Protein AF-A0A9Q4C569-F1 (afdb_monomer_lite)

Foldseek 3Di:
DPLQFDDQVLLVVLVQVLCCVQVVDHPVQKDFPDWDPPVVVQWIWTWIDGHPDPGIWIFIAGRSGDTDDIDPSD

Sequence (74 aa):
MTDKEVDEEEAVSKAEELVEKHKGVSAQDYELSGVMDYTKFGKWRMIFDVDGEGSAVKVDIDRSGNLTESNNLK

Secondary structure (DSSP, 8-state):
-------HHHHHHHHHHHHHHHHT--TTSEEEEEEEEEGGGTEEEEEEEETT-SS-EEEEEETTS-EEEEES--

Organism: NCBI:txid2487751

Structure (mmCIF, N/CA/C/O backbone):
data_AF-A0A9Q4C569-F1
#
_entry.id   AF-A0A9Q4C569-F1
#
loop_
_atom_site.group_PDB
_atom_site.id
_atom_site.type_symbol
_atom_site.label_atom_id
_atom_site.label_alt_id
_atom_site.label_comp_id
_atom_site.label_asym_id
_atom_site.label_entity_id
_atom_site.label_seq_id
_atom_site.pdbx_PDB_ins_code
_atom_site.Cartn_x
_atom_site.Cartn_y
_atom_site.Cartn_z
_atom_site.occupancy
_atom_site.B_iso_or_equiv
_atom_site.auth_seq_id
_atom_site.auth_comp_id
_atom_site.auth_asym_id
_atom_site.auth_atom_id
_atom_site.pdbx_PDB_model_num
ATOM 1 N N . MET A 1 1 ? 16.405 12.279 -19.429 1.00 36.47 1 MET A N 1
ATOM 2 C CA . MET A 1 1 ? 16.023 12.276 -18.007 1.00 36.47 1 MET A CA 1
ATOM 3 C C . MET A 1 1 ? 15.821 10.820 -17.669 1.00 36.47 1 MET A C 1
ATOM 5 O O . MET A 1 1 ? 15.089 10.168 -18.397 1.00 36.47 1 MET A O 1
ATOM 9 N N . THR A 1 2 ? 16.573 10.261 -16.727 1.00 44.03 2 THR A N 1
ATOM 10 C CA . THR A 1 2 ? 16.207 8.954 -16.184 1.00 44.03 2 THR A CA 1
ATOM 11 C C . THR A 1 2 ? 14.922 9.192 -15.410 1.00 44.03 2 THR A C 1
ATOM 13 O O . THR A 1 2 ? 14.967 9.791 -14.338 1.00 44.03 2 THR A O 1
ATOM 16 N N . ASP A 1 3 ? 13.785 8.827 -16.002 1.00 55.91 3 ASP A N 1
ATOM 17 C CA . ASP A 1 3 ? 12.585 8.489 -15.244 1.00 55.91 3 ASP A CA 1
ATOM 18 C C . ASP A 1 3 ? 13.041 7.451 -14.220 1.00 55.91 3 ASP A C 1
ATOM 20 O O . ASP A 1 3 ? 13.297 6.297 -14.560 1.00 55.91 3 ASP A O 1
ATOM 24 N N . LYS A 1 4 ? 13.340 7.908 -13.001 1.00 65.06 4 LYS A N 1
ATOM 25 C CA . LYS A 1 4 ? 13.681 7.011 -11.909 1.00 65.06 4 LYS A CA 1
ATOM 26 C C . LYS A 1 4 ? 12.387 6.301 -11.574 1.00 65.06 4 LYS A C 1
ATOM 28 O O . LYS A 1 4 ? 11.474 6.917 -11.033 1.00 65.06 4 LYS A O 1
ATOM 33 N N . GLU A 1 5 ? 12.309 5.047 -11.990 1.00 76.62 5 GLU A N 1
ATOM 34 C CA . GLU A 1 5 ? 11.239 4.174 -11.557 1.00 76.62 5 GLU A CA 1
ATOM 35 C C . GLU A 1 5 ? 11.319 4.051 -10.034 1.00 76.62 5 GLU A C 1
ATOM 37 O O . GLU A 1 5 ? 12.408 3.804 -9.512 1.00 76.62 5 GLU A O 1
ATOM 42 N N . VAL A 1 6 ? 10.196 4.241 -9.339 1.00 83.75 6 VAL A N 1
ATOM 43 C CA . VAL A 1 6 ? 10.130 4.007 -7.896 1.00 83.75 6 VAL A CA 1
ATOM 44 C C . VAL A 1 6 ? 10.424 2.538 -7.621 1.00 83.75 6 VAL A C 1
ATOM 46 O O . VAL A 1 6 ? 9.876 1.629 -8.269 1.00 83.75 6 VAL A O 1
ATOM 49 N N . ASP A 1 7 ? 11.327 2.316 -6.679 1.00 86.88 7 ASP A N 1
ATOM 50 C CA . ASP A 1 7 ? 11.589 0.997 -6.131 1.00 86.88 7 ASP A CA 1
ATOM 51 C C . ASP A 1 7 ? 10.471 0.565 -5.170 1.00 86.88 7 ASP A C 1
ATOM 53 O O . ASP A 1 7 ? 9.494 1.282 -4.936 1.00 86.88 7 ASP A O 1
ATOM 57 N N . GLU A 1 8 ? 10.581 -0.665 -4.676 1.00 86.44 8 GLU A N 1
ATOM 58 C CA . GLU A 1 8 ? 9.588 -1.258 -3.786 1.00 86.44 8 GLU A CA 1
ATOM 59 C C . GLU A 1 8 ? 9.411 -0.441 -2.499 1.00 86.44 8 GLU A C 1
ATOM 61 O O . GLU A 1 8 ? 8.277 -0.211 -2.086 1.00 86.44 8 GLU A O 1
ATOM 66 N N . GLU A 1 9 ? 10.503 0.039 -1.897 1.00 89.44 9 GLU A N 1
ATOM 67 C CA . GLU A 1 9 ? 10.455 0.794 -0.641 1.00 89.44 9 GLU A CA 1
ATOM 68 C C . GLU A 1 9 ? 9.756 2.142 -0.854 1.00 89.44 9 GLU A C 1
ATOM 70 O O . GLU A 1 9 ? 8.845 2.490 -0.101 1.00 89.44 9 GLU A O 1
ATOM 75 N N . GLU A 1 10 ? 10.097 2.864 -1.928 1.00 89.81 10 GLU A N 1
ATOM 76 C CA . GLU A 1 10 ? 9.414 4.116 -2.282 1.00 89.81 10 GLU A CA 1
ATOM 77 C C . GLU A 1 10 ? 7.921 3.906 -2.573 1.00 89.81 10 GLU A C 1
ATOM 79 O O . GLU A 1 10 ? 7.081 4.725 -2.184 1.00 89.81 10 GLU A O 1
ATOM 84 N N . ALA A 1 11 ? 7.569 2.815 -3.258 1.00 88.94 11 ALA A N 1
ATOM 85 C CA . ALA A 1 11 ? 6.180 2.481 -3.538 1.00 88.94 11 ALA A CA 1
ATOM 86 C C . ALA A 1 11 ? 5.408 2.159 -2.250 1.00 88.94 11 ALA A C 1
ATOM 88 O O . ALA A 1 11 ? 4.297 2.668 -2.071 1.00 88.94 11 ALA A O 1
ATOM 89 N N . VAL A 1 12 ? 5.996 1.365 -1.349 1.00 91.19 12 VAL A N 1
ATOM 90 C CA . VAL A 1 12 ? 5.405 1.005 -0.052 1.00 91.19 12 VAL A CA 1
ATOM 91 C C . VAL A 1 12 ? 5.178 2.249 0.795 1.00 91.19 12 VAL A C 1
ATOM 93 O O . VAL A 1 12 ? 4.036 2.480 1.189 1.00 91.19 12 VAL A O 1
ATOM 96 N N . SER A 1 13 ? 6.193 3.099 0.985 1.00 91.94 13 SER A N 1
ATOM 97 C CA . SER A 1 13 ? 6.044 4.327 1.778 1.00 91.94 13 SER A CA 1
ATOM 98 C C . SER A 1 13 ? 4.935 5.232 1.237 1.00 91.94 13 SER A C 1
ATOM 100 O O . SER A 1 13 ? 4.101 5.717 1.998 1.00 91.94 13 SER A O 1
ATOM 102 N N . LYS A 1 14 ? 4.842 5.403 -0.089 1.00 90.56 14 LYS A N 1
ATOM 103 C CA . LYS A 1 14 ? 3.747 6.181 -0.691 1.00 90.56 14 LYS A CA 1
ATOM 104 C C . LYS A 1 14 ? 2.376 5.564 -0.448 1.00 90.56 14 LYS A C 1
ATOM 106 O O . LYS A 1 14 ? 1.394 6.285 -0.279 1.00 90.56 14 LYS A O 1
ATOM 111 N N . ALA A 1 15 ? 2.277 4.241 -0.495 1.00 90.50 15 ALA A N 1
ATOM 112 C CA . ALA A 1 15 ? 1.012 3.565 -0.268 1.00 90.50 15 ALA A CA 1
ATOM 113 C C . ALA A 1 15 ? 0.580 3.607 1.198 1.00 90.50 15 ALA A C 1
ATOM 115 O O . ALA A 1 15 ? -0.607 3.797 1.451 1.00 90.50 15 ALA A O 1
ATOM 116 N N . GLU A 1 16 ? 1.522 3.520 2.135 1.00 91.50 16 GLU A N 1
ATOM 117 C CA . GLU A 1 16 ? 1.282 3.751 3.562 1.00 91.50 16 GLU A CA 1
ATOM 118 C C . GLU A 1 16 ? 0.716 5.153 3.804 1.00 91.50 16 GLU A C 1
ATOM 120 O O . GLU A 1 16 ? -0.378 5.284 4.353 1.00 91.50 16 GLU A O 1
ATOM 125 N N . GLU A 1 17 ? 1.369 6.196 3.275 1.00 91.12 17 GLU A N 1
ATOM 126 C CA . GLU A 1 17 ? 0.881 7.578 3.385 1.00 91.12 17 GLU A CA 1
ATOM 127 C C . GLU A 1 17 ? -0.545 7.744 2.830 1.00 91.12 17 GLU A C 1
ATOM 129 O O . GLU A 1 17 ? -1.366 8.485 3.379 1.00 91.12 17 GLU A O 1
ATOM 134 N N . LEU A 1 18 ? -0.865 7.059 1.727 1.00 89.38 18 LEU A N 1
ATOM 135 C CA . LEU A 1 18 ? -2.201 7.093 1.134 1.00 89.38 18 LEU A CA 1
ATOM 136 C C . LEU A 1 18 ? -3.235 6.385 2.007 1.00 89.38 18 LEU A C 1
ATOM 138 O O . LEU A 1 18 ? -4.338 6.911 2.159 1.00 89.38 18 LEU A O 1
ATOM 142 N N . VAL A 1 19 ? -2.904 5.227 2.579 1.00 89.19 19 VAL A N 1
ATOM 143 C CA . VAL A 1 19 ? -3.794 4.506 3.498 1.00 89.19 19 VAL A CA 1
ATOM 144 C C . VAL A 1 19 ? -4.062 5.350 4.736 1.00 89.19 19 VAL A C 1
ATOM 146 O O . VAL A 1 19 ? -5.228 5.602 5.037 1.00 89.19 19 VAL A O 1
ATOM 149 N N . GLU A 1 20 ? -3.024 5.872 5.389 1.00 90.56 20 GLU A N 1
ATOM 150 C CA . GLU A 1 20 ? -3.163 6.722 6.577 1.00 90.56 20 GLU A CA 1
ATOM 151 C C . GLU A 1 20 ? -4.041 7.944 6.297 1.00 90.56 20 GLU A C 1
ATOM 153 O O . GLU A 1 20 ? -5.004 8.224 7.015 1.00 90.56 20 GLU A O 1
ATOM 158 N N . LYS A 1 21 ? -3.773 8.642 5.188 1.00 88.00 21 LYS A N 1
ATOM 159 C CA . LYS A 1 21 ? -4.492 9.865 4.823 1.00 88.00 21 LYS A CA 1
ATOM 160 C C . LYS A 1 21 ? -5.951 9.625 4.440 1.00 88.00 21 LYS A C 1
ATOM 162 O O . LYS A 1 21 ? -6.806 10.434 4.797 1.00 88.00 21 LYS A O 1
ATOM 167 N N . HIS A 1 22 ? -6.243 8.574 3.676 1.00 85.88 22 HIS A N 1
ATOM 168 C CA . HIS A 1 22 ? -7.599 8.314 3.179 1.00 85.88 22 HIS A CA 1
ATOM 169 C C . HIS A 1 22 ? -8.466 7.565 4.188 1.00 85.88 22 HIS A C 1
ATOM 171 O O . HIS A 1 22 ? -9.670 7.806 4.248 1.00 85.88 22 HIS A O 1
ATOM 177 N N . LYS A 1 23 ? -7.881 6.656 4.972 1.00 82.19 23 LYS A N 1
ATOM 178 C CA . LYS A 1 23 ? -8.612 5.907 5.999 1.00 82.19 23 LYS A CA 1
ATOM 179 C C . LYS A 1 23 ? -8.618 6.615 7.354 1.00 82.19 23 LYS A C 1
ATOM 181 O O . LYS A 1 23 ? -9.446 6.275 8.191 1.00 82.19 23 LYS A O 1
ATOM 186 N N . GLY A 1 24 ? -7.755 7.613 7.561 1.00 85.81 24 GLY A N 1
ATOM 187 C CA . GLY A 1 24 ? -7.626 8.302 8.847 1.00 85.81 24 GLY A CA 1
ATOM 188 C C . GLY A 1 24 ? -7.071 7.389 9.941 1.00 85.81 24 GLY A C 1
ATOM 189 O O . GLY A 1 24 ? -7.437 7.537 11.103 1.00 85.81 24 GLY A O 1
ATOM 190 N N . VAL A 1 25 ? -6.242 6.426 9.544 1.00 86.44 25 VAL A N 1
ATOM 191 C CA . VAL A 1 25 ? -5.617 5.411 10.401 1.00 86.44 25 VAL A CA 1
ATOM 192 C C . VAL A 1 25 ? -4.128 5.707 10.556 1.00 86.44 25 VAL A C 1
ATOM 194 O O . VAL A 1 25 ? -3.585 6.521 9.814 1.00 86.44 25 VAL A O 1
ATOM 197 N N . SER A 1 26 ? -3.461 5.083 11.522 1.00 88.75 26 SER A N 1
ATOM 198 C CA . SER A 1 26 ? -2.002 5.160 11.692 1.00 88.75 26 SER A CA 1
ATOM 199 C C . SER A 1 26 ? -1.354 3.797 11.437 1.00 88.75 26 SER A C 1
ATOM 201 O O . SER A 1 26 ? -2.045 2.785 11.467 1.00 88.75 26 SER A O 1
ATOM 203 N N . ALA A 1 27 ? -0.031 3.739 11.269 1.00 86.38 27 ALA A N 1
ATOM 204 C CA . ALA A 1 27 ? 0.742 2.497 11.081 1.00 86.38 27 ALA A CA 1
ATOM 205 C C . ALA A 1 27 ? 0.512 1.361 12.106 1.00 86.38 27 ALA A C 1
ATOM 207 O O . ALA A 1 27 ? 0.951 0.238 11.891 1.00 86.38 27 ALA A O 1
ATOM 208 N N . GLN A 1 28 ? -0.148 1.632 13.234 1.00 89.62 28 GLN A N 1
ATOM 209 C CA . GLN A 1 28 ? -0.547 0.627 14.229 1.00 89.62 28 GLN A CA 1
ATOM 210 C C . GLN A 1 28 ? -1.918 -0.014 13.950 1.00 89.62 28 GLN A C 1
ATOM 212 O O . GLN A 1 28 ? -2.240 -1.035 14.544 1.00 89.62 28 GLN A O 1
ATOM 217 N N . ASP A 1 29 ? -2.724 0.614 13.095 1.00 90.38 29 ASP A N 1
ATOM 218 C CA . ASP A 1 29 ? -4.100 0.236 12.767 1.00 90.38 29 ASP A CA 1
ATOM 219 C C . ASP A 1 29 ? -4.173 -0.513 11.423 1.00 90.38 29 ASP A C 1
ATOM 221 O O . ASP A 1 29 ? -5.260 -0.804 10.925 1.00 90.38 29 ASP A O 1
ATOM 225 N N . TYR A 1 30 ? -3.030 -0.777 10.785 1.00 90.81 30 TYR A N 1
ATOM 226 C CA . TYR A 1 30 ? -2.954 -1.582 9.576 1.00 90.81 30 TYR A CA 1
ATOM 227 C C . TYR A 1 30 ? -1.667 -2.401 9.517 1.00 90.81 30 TYR A C 1
ATOM 229 O O . TYR A 1 30 ? -0.634 -2.013 10.055 1.00 90.81 30 TYR A O 1
ATOM 237 N N . GLU A 1 31 ? -1.716 -3.516 8.798 1.00 92.69 31 GLU A N 1
ATOM 238 C CA . GLU A 1 31 ? -0.562 -4.355 8.493 1.00 92.69 31 GLU A CA 1
ATOM 239 C C . GLU A 1 31 ? -0.392 -4.466 6.976 1.00 92.69 31 GLU A C 1
ATOM 241 O O . GLU A 1 31 ? -1.346 -4.742 6.245 1.00 92.69 31 GLU A O 1
ATOM 246 N N . LEU A 1 32 ? 0.833 -4.264 6.484 1.00 92.38 32 LEU A N 1
ATOM 247 C CA . LEU A 1 32 ? 1.176 -4.565 5.097 1.00 92.38 32 LEU A CA 1
ATOM 248 C C . LEU A 1 32 ? 1.264 -6.088 4.925 1.00 92.38 32 LEU A C 1
ATOM 250 O O . LEU A 1 32 ? 2.280 -6.705 5.242 1.00 92.38 32 LEU A O 1
ATOM 254 N N . SER A 1 33 ? 0.205 -6.693 4.395 1.00 91.06 33 SER A N 1
ATOM 255 C CA . SER A 1 33 ? 0.097 -8.146 4.245 1.00 91.06 33 SER A CA 1
ATOM 256 C C . SER A 1 33 ? 0.611 -8.677 2.911 1.00 91.06 33 SER A C 1
ATOM 258 O O . SER A 1 33 ? 0.812 -9.884 2.748 1.00 91.06 33 SER A O 1
ATOM 260 N N . GLY A 1 34 ? 0.873 -7.799 1.940 1.00 90.88 34 GLY A N 1
ATOM 261 C CA . GLY A 1 34 ? 1.505 -8.216 0.696 1.00 90.88 34 GLY A CA 1
ATOM 262 C C . GLY A 1 34 ? 1.979 -7.077 -0.191 1.00 90.88 34 GLY A C 1
ATOM 263 O O . GLY A 1 34 ? 1.298 -6.068 -0.355 1.00 90.88 34 GLY A O 1
ATOM 264 N N . VAL A 1 35 ? 3.120 -7.307 -0.837 1.00 92.19 35 VAL A N 1
ATOM 265 C CA . VAL A 1 35 ? 3.670 -6.461 -1.898 1.00 92.19 35 VAL A CA 1
ATOM 266 C C . VAL A 1 35 ? 3.836 -7.318 -3.146 1.00 92.19 35 VAL A C 1
ATOM 268 O O . VAL A 1 35 ? 4.408 -8.407 -3.102 1.00 92.19 35 VAL A O 1
ATOM 271 N N . ME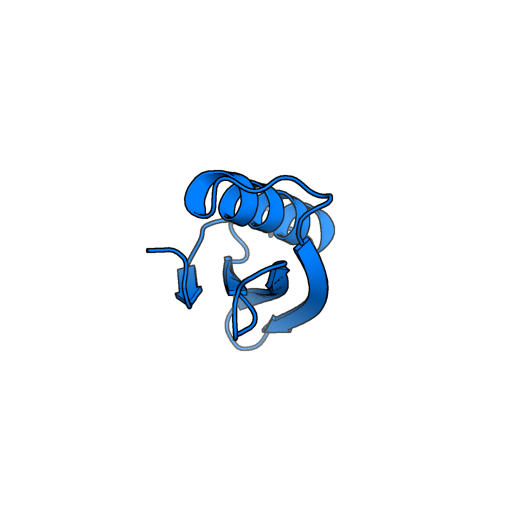T A 1 36 ? 3.273 -6.866 -4.263 1.00 89.50 36 MET A N 1
ATOM 272 C CA . MET A 1 36 ? 3.327 -7.574 -5.537 1.00 89.50 36 MET A CA 1
ATOM 273 C C . MET A 1 36 ? 3.871 -6.655 -6.620 1.00 89.50 36 MET A C 1
ATOM 275 O O . MET A 1 36 ? 3.254 -5.642 -6.958 1.00 89.50 36 MET A O 1
ATOM 279 N N . ASP A 1 37 ? 4.972 -7.071 -7.238 1.00 88.00 37 ASP A N 1
ATOM 280 C CA . ASP A 1 37 ? 5.465 -6.427 -8.445 1.00 88.00 37 ASP A CA 1
ATOM 281 C C . ASP A 1 37 ? 4.623 -6.861 -9.658 1.00 88.00 37 ASP A C 1
ATOM 283 O O . ASP A 1 37 ? 4.765 -7.959 -10.208 1.00 88.00 37 ASP A O 1
ATOM 287 N N . TYR A 1 38 ? 3.744 -5.970 -10.109 1.00 83.31 38 TYR A N 1
ATOM 288 C CA . TYR A 1 38 ? 3.017 -6.092 -11.367 1.00 83.31 38 TYR A CA 1
ATOM 289 C C . TYR A 1 38 ? 3.844 -5.483 -12.516 1.00 83.31 38 TYR A C 1
ATOM 291 O O . TYR A 1 38 ? 3.334 -4.685 -13.303 1.00 83.31 38 TYR A O 1
ATOM 299 N N . THR A 1 39 ? 5.110 -5.903 -12.667 1.00 68.88 39 THR A N 1
ATOM 300 C CA . THR A 1 39 ? 6.035 -5.531 -13.768 1.00 68.88 39 THR A CA 1
ATOM 301 C C . THR A 1 39 ? 5.363 -5.556 -15.135 1.00 68.88 39 THR A C 1
ATOM 303 O O . THR A 1 39 ? 5.536 -4.644 -15.937 1.00 68.88 39 THR A O 1
ATOM 306 N N . LYS A 1 40 ? 4.540 -6.581 -15.394 1.00 73.00 40 LYS A N 1
ATOM 307 C CA . LYS A 1 40 ? 3.788 -6.740 -16.651 1.00 73.00 40 LYS A CA 1
ATOM 308 C C . LYS A 1 40 ? 2.843 -5.573 -16.963 1.00 73.00 40 LYS A C 1
ATOM 310 O O . LYS A 1 40 ? 2.462 -5.407 -18.115 1.00 73.00 40 LYS A O 1
ATOM 315 N N . PHE A 1 41 ? 2.462 -4.799 -15.952 1.00 73.00 41 PHE A N 1
ATOM 316 C CA . PHE A 1 41 ? 1.576 -3.641 -16.036 1.00 73.00 41 PHE A CA 1
ATOM 317 C C . PHE A 1 41 ? 2.248 -2.344 -15.556 1.00 73.00 41 PHE A C 1
ATOM 319 O O . PHE A 1 41 ? 1.567 -1.329 -15.458 1.00 73.00 41 PHE A O 1
ATOM 326 N N . GLY A 1 42 ? 3.552 -2.366 -15.248 1.00 83.06 42 GLY A N 1
ATOM 327 C CA . GLY A 1 42 ? 4.289 -1.187 -14.790 1.00 83.06 42 GLY A CA 1
ATOM 328 C C . GLY A 1 42 ? 3.786 -0.612 -13.463 1.00 83.06 42 GLY A C 1
ATOM 329 O O . GLY A 1 42 ? 3.744 0.608 -13.313 1.00 83.06 42 GLY A O 1
ATOM 330 N N . LYS A 1 43 ? 3.378 -1.464 -12.511 1.00 87.00 43 LYS A N 1
ATOM 331 C CA . LYS A 1 43 ? 2.873 -1.018 -11.203 1.00 87.00 43 LYS A CA 1
ATOM 332 C C . LYS A 1 43 ? 3.261 -1.939 -10.049 1.00 87.00 43 LYS A C 1
ATO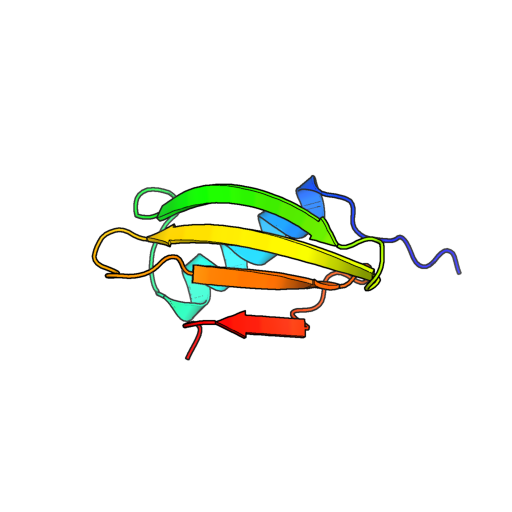M 334 O O . LYS A 1 43 ? 3.490 -3.128 -10.250 1.00 87.00 43 LYS A O 1
ATOM 339 N N . 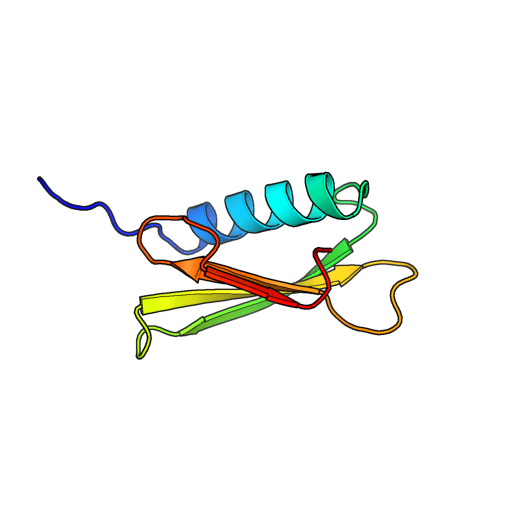TRP A 1 44 ? 3.275 -1.379 -8.851 1.00 90.56 44 TRP A N 1
ATOM 340 C CA . TRP A 1 44 ? 3.398 -2.042 -7.562 1.00 90.56 44 TRP A CA 1
ATOM 341 C C . TRP A 1 44 ? 2.024 -2.122 -6.915 1.00 90.56 44 TRP A C 1
ATOM 343 O O . TRP A 1 44 ? 1.307 -1.127 -6.877 1.00 90.56 44 TRP A O 1
ATOM 353 N N . ARG A 1 45 ? 1.641 -3.300 -6.429 1.00 91.38 45 ARG A N 1
ATOM 354 C CA . ARG A 1 45 ? 0.387 -3.499 -5.701 1.00 91.38 45 ARG A CA 1
ATOM 355 C C . ARG A 1 45 ? 0.692 -3.836 -4.254 1.00 91.38 45 ARG A C 1
ATOM 357 O O . ARG A 1 45 ? 1.288 -4.877 -3.984 1.00 91.38 45 ARG A O 1
ATOM 364 N N . MET A 1 46 ? 0.209 -2.998 -3.351 1.00 92.12 46 MET A N 1
ATOM 365 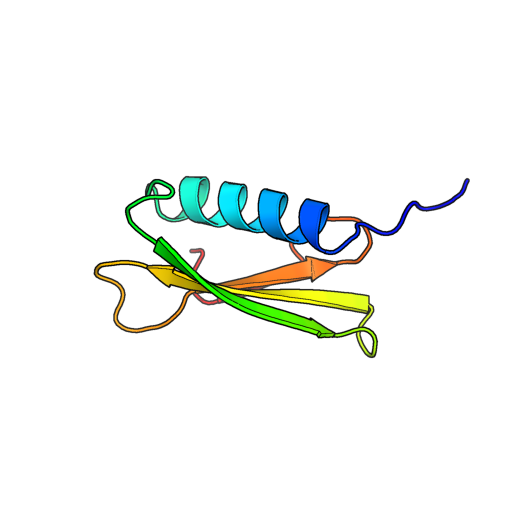C CA . MET A 1 46 ? 0.316 -3.176 -1.912 1.00 92.12 46 MET A CA 1
ATOM 366 C C . MET A 1 46 ? -1.049 -3.551 -1.350 1.00 92.12 46 MET A C 1
ATOM 368 O O . MET A 1 46 ? -2.084 -3.035 -1.784 1.00 92.12 46 MET A O 1
ATOM 372 N N . ILE A 1 47 ? -1.048 -4.493 -0.417 1.00 92.06 47 ILE A N 1
ATOM 373 C CA . ILE A 1 47 ? -2.235 -4.985 0.268 1.00 92.06 47 ILE A CA 1
ATOM 374 C C . ILE A 1 47 ? -2.064 -4.679 1.748 1.00 92.06 47 ILE A C 1
ATOM 376 O O . ILE A 1 47 ? -1.093 -5.120 2.356 1.00 92.06 47 ILE A O 1
ATOM 380 N N . PHE A 1 48 ? -3.008 -3.922 2.292 1.00 92.12 48 PHE A N 1
ATOM 381 C CA . PHE A 1 48 ? -3.044 -3.534 3.691 1.00 92.12 48 PHE A CA 1
ATOM 382 C C . PHE A 1 48 ? -4.276 -4.134 4.351 1.00 92.12 48 PHE A C 1
ATOM 384 O O . PHE A 1 48 ? -5.403 -3.894 3.909 1.00 92.12 48 PHE A O 1
ATOM 391 N N . ASP A 1 49 ? -4.067 -4.890 5.415 1.00 92.19 49 ASP A N 1
ATOM 392 C CA . ASP A 1 49 ? -5.137 -5.323 6.299 1.00 92.19 49 ASP A CA 1
ATOM 393 C C . ASP A 1 49 ? -5.317 -4.255 7.371 1.00 92.19 49 ASP A C 1
ATOM 395 O O . ASP A 1 49 ? -4.439 -4.042 8.197 1.00 92.19 49 ASP A O 1
ATOM 399 N N . VAL A 1 50 ? -6.429 -3.525 7.297 1.00 89.62 50 VAL A N 1
ATOM 400 C CA . VAL A 1 50 ? -6.738 -2.419 8.209 1.00 89.62 50 VAL A CA 1
ATOM 401 C C . VAL A 1 50 ? -7.682 -2.922 9.293 1.00 89.62 50 VAL A C 1
ATOM 403 O O . VAL A 1 50 ? -8.721 -3.521 8.994 1.00 89.62 50 VAL A O 1
ATOM 406 N N . ASP A 1 51 ? -7.354 -2.638 10.547 1.00 88.06 51 ASP A N 1
ATOM 407 C CA . ASP A 1 51 ? -8.162 -3.021 11.694 1.00 88.06 51 ASP A CA 1
ATOM 408 C C . ASP A 1 51 ? -9.552 -2.378 11.616 1.00 88.06 51 ASP A C 1
ATOM 410 O O . ASP A 1 51 ? -9.724 -1.163 11.506 1.00 88.06 51 ASP A O 1
ATOM 414 N N . GLY A 1 52 ? -10.583 -3.223 11.657 1.00 83.12 52 GLY A N 1
ATOM 415 C CA . GLY A 1 52 ? -11.979 -2.801 11.537 1.00 83.12 52 GLY A CA 1
ATOM 416 C C . GLY A 1 52 ? -12.534 -2.783 10.108 1.00 8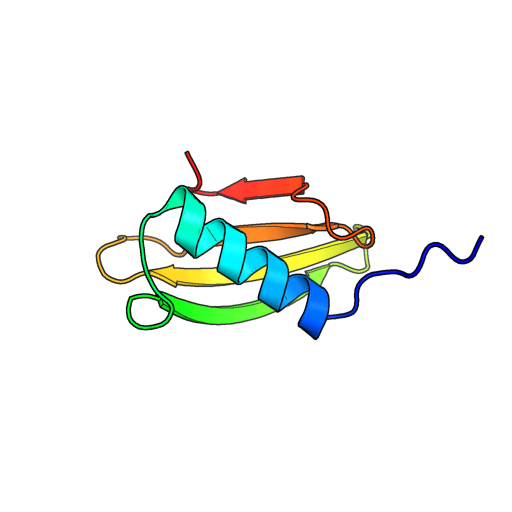3.12 52 GLY A C 1
ATOM 417 O O . GLY A 1 52 ? -13.747 -2.629 9.948 1.00 83.12 52 GLY A O 1
ATOM 418 N N . GLU A 1 53 ? -11.718 -3.013 9.074 1.00 80.00 53 GLU A N 1
ATOM 419 C CA . GLU A 1 53 ? -12.208 -3.235 7.710 1.00 80.00 53 GLU A CA 1
ATOM 420 C C . GLU A 1 53 ? -12.459 -4.730 7.457 1.00 80.00 53 GLU A C 1
ATOM 422 O O . GLU A 1 53 ? -11.627 -5.594 7.716 1.00 80.00 53 GLU A O 1
ATOM 427 N N . GLY A 1 54 ? -13.625 -5.063 6.895 1.00 78.38 54 GLY A N 1
ATOM 428 C CA . GLY A 1 54 ? -13.963 -6.446 6.525 1.00 78.38 54 GLY A CA 1
ATOM 429 C C . GLY A 1 54 ? -13.251 -6.947 5.262 1.00 78.38 54 GLY A C 1
ATOM 430 O O . GLY A 1 54 ? -13.598 -8.004 4.734 1.00 78.38 54 GLY A O 1
ATOM 431 N N . SER A 1 55 ? -12.340 -6.160 4.692 1.00 82.81 55 SER A N 1
ATOM 432 C CA . SER A 1 55 ? -11.623 -6.468 3.456 1.00 82.81 55 SER A CA 1
ATOM 433 C C . SER A 1 55 ? -10.311 -5.695 3.396 1.00 82.81 55 SER A C 1
ATOM 435 O O . SER A 1 55 ? -10.277 -4.521 3.750 1.00 82.81 55 SER A O 1
ATOM 437 N N . ALA A 1 56 ? -9.268 -6.332 2.865 1.00 86.38 56 ALA A N 1
ATOM 438 C CA . ALA A 1 56 ? -7.976 -5.694 2.662 1.00 86.38 56 ALA A CA 1
ATOM 439 C C . ALA A 1 56 ? -8.069 -4.499 1.696 1.00 86.38 56 ALA A C 1
ATOM 441 O O . ALA A 1 56 ? -8.713 -4.568 0.636 1.00 86.38 56 ALA A O 1
ATOM 442 N N . VAL A 1 57 ? -7.376 -3.421 2.041 1.00 88.81 57 VAL A N 1
ATOM 443 C CA . VAL A 1 57 ? -7.186 -2.238 1.208 1.00 88.81 57 VAL A CA 1
ATOM 444 C C . VAL A 1 57 ? -6.091 -2.535 0.195 1.00 88.81 57 VAL A C 1
ATOM 446 O O . VAL A 1 57 ? -5.012 -3.007 0.539 1.00 88.81 57 VAL A O 1
ATOM 449 N N . LYS A 1 58 ? -6.370 -2.276 -1.081 1.00 90.56 58 LYS A N 1
ATOM 450 C CA . LYS A 1 58 ? -5.410 -2.501 -2.168 1.00 90.56 58 LYS A CA 1
ATOM 451 C C . LYS A 1 58 ? -5.008 -1.165 -2.751 1.00 90.56 58 LYS A C 1
ATOM 453 O O . LYS A 1 58 ? -5.891 -0.392 -3.127 1.00 90.56 58 LYS A O 1
ATOM 458 N N . VAL A 1 59 ? -3.707 -0.929 -2.848 1.00 89.94 59 VAL A N 1
ATOM 459 C CA . VAL A 1 59 ? -3.127 0.310 -3.365 1.00 89.94 59 VAL A CA 1
ATOM 460 C C . VAL A 1 59 ? -2.174 -0.026 -4.501 1.00 89.94 59 VAL A C 1
ATOM 462 O O . VAL A 1 59 ? -1.189 -0.729 -4.294 1.00 89.94 59 VAL A O 1
ATOM 465 N N . ASP A 1 60 ? -2.468 0.481 -5.695 1.00 90.56 60 ASP A N 1
ATOM 466 C CA . ASP A 1 60 ? -1.630 0.303 -6.874 1.00 90.56 60 ASP A CA 1
ATOM 467 C C . ASP A 1 60 ? -0.867 1.592 -7.191 1.00 90.56 60 ASP A C 1
ATOM 469 O O . ASP A 1 60 ? -1.461 2.601 -7.581 1.00 90.56 60 ASP A O 1
ATOM 473 N N . ILE A 1 61 ? 0.457 1.540 -7.093 1.00 87.94 61 ILE A N 1
ATOM 474 C CA . ILE A 1 61 ? 1.367 2.646 -7.392 1.00 87.94 61 ILE A CA 1
ATOM 475 C C . ILE A 1 61 ? 2.078 2.364 -8.719 1.00 87.94 61 ILE A C 1
ATOM 477 O O . ILE A 1 61 ? 2.662 1.296 -8.885 1.00 87.94 61 ILE A O 1
ATOM 481 N N . ASP A 1 62 ? 2.026 3.275 -9.694 1.00 87.62 62 ASP A N 1
ATOM 482 C CA . ASP A 1 62 ? 2.818 3.119 -10.924 1.00 87.62 62 ASP A CA 1
ATOM 483 C C . ASP A 1 62 ? 4.323 3.252 -10.657 1.00 87.62 62 ASP A C 1
ATOM 485 O O . ASP A 1 62 ? 4.767 3.694 -9.599 1.00 87.62 62 ASP A O 1
ATOM 489 N N . ARG A 1 63 ? 5.137 2.903 -11.655 1.00 83.25 63 ARG A N 1
ATOM 490 C CA . ARG A 1 63 ? 6.592 3.100 -11.602 1.00 83.25 63 ARG A CA 1
ATOM 491 C C . ARG A 1 63 ? 7.015 4.567 -11.493 1.00 83.25 63 ARG A C 1
ATOM 493 O O . ARG A 1 63 ? 8.159 4.824 -11.159 1.00 83.25 63 ARG A O 1
ATOM 500 N N . SER A 1 64 ? 6.131 5.532 -11.707 1.00 81.75 64 SER A N 1
ATOM 501 C CA . SER A 1 64 ? 6.402 6.952 -11.452 1.00 81.75 64 SER A CA 1
ATOM 502 C C . SER A 1 64 ? 6.030 7.370 -10.020 1.00 81.75 64 SER A C 1
ATOM 504 O O . SER A 1 64 ? 6.248 8.516 -9.622 1.00 81.75 64 SER A O 1
ATOM 506 N N . GLY A 1 65 ? 5.488 6.449 -9.220 1.00 77.25 65 GLY A N 1
ATOM 507 C CA . GLY A 1 65 ? 5.070 6.687 -7.852 1.00 77.25 65 GLY A CA 1
ATOM 508 C C . GLY A 1 65 ? 3.734 7.419 -7.726 1.00 77.25 65 GLY A C 1
ATOM 509 O O . GLY A 1 65 ? 3.538 8.130 -6.741 1.00 77.25 65 GLY A O 1
ATOM 510 N N . ASN A 1 66 ? 2.843 7.310 -8.707 1.00 81.81 66 ASN A N 1
ATOM 511 C CA . ASN A 1 66 ? 1.484 7.835 -8.631 1.00 81.81 66 ASN A CA 1
ATOM 512 C C . ASN A 1 66 ? 0.493 6.722 -8.305 1.00 81.81 66 ASN A C 1
ATOM 514 O O . ASN A 1 66 ? 0.634 5.584 -8.751 1.00 81.81 66 ASN A O 1
ATOM 518 N N . LEU A 1 67 ? -0.564 7.080 -7.579 1.00 80.38 67 LEU A N 1
ATOM 519 C CA . LEU A 1 67 ? -1.704 6.199 -7.376 1.00 80.38 67 LEU A CA 1
ATOM 520 C C . LEU A 1 67 ? -2.434 5.978 -8.706 1.00 80.38 67 LEU A C 1
ATOM 522 O O . LEU A 1 67 ? -2.957 6.922 -9.296 1.00 80.38 67 LEU A O 1
ATOM 526 N N . THR A 1 68 ? -2.492 4.726 -9.152 1.00 70.81 68 THR A N 1
ATOM 527 C CA . THR A 1 68 ? -3.193 4.335 -10.387 1.00 70.81 68 THR A CA 1
ATOM 528 C C . THR A 1 68 ? -4.563 3.742 -10.119 1.00 70.81 68 THR A C 1
ATOM 530 O O . THR A 1 68 ? -5.511 4.023 -10.847 1.00 70.81 68 THR A O 1
ATOM 533 N N . GLU A 1 69 ? -4.681 2.933 -9.070 1.00 70.81 69 GLU A N 1
ATOM 534 C CA . GLU A 1 69 ? -5.924 2.284 -8.681 1.0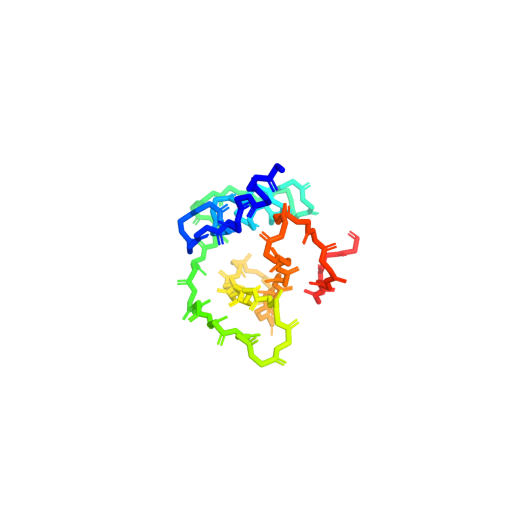0 70.81 69 GLU A CA 1
ATOM 535 C C . GLU A 1 69 ? -5.893 2.010 -7.178 1.00 70.81 69 GLU A C 1
ATOM 537 O O . GLU A 1 69 ? -4.888 1.563 -6.629 1.00 70.81 69 GLU A O 1
ATOM 542 N N . SER A 1 70 ? -7.005 2.255 -6.499 1.00 64.06 70 SER A N 1
ATOM 543 C CA . SER A 1 70 ? -7.186 1.833 -5.119 1.00 64.06 70 SER A CA 1
ATOM 544 C C . SER A 1 70 ? -8.572 1.258 -4.924 1.00 64.06 70 SER A C 1
ATOM 546 O O . SER A 1 70 ? -9.575 1.810 -5.377 1.00 64.06 70 SER A O 1
ATOM 548 N N . ASN A 1 71 ? -8.633 0.123 -4.236 1.00 63.38 71 ASN A N 1
ATOM 549 C CA . ASN A 1 71 ? -9.899 -0.450 -3.811 1.00 63.38 71 ASN A CA 1
ATOM 550 C C . ASN A 1 71 ? -10.108 -0.089 -2.339 1.00 63.38 71 ASN A C 1
ATOM 552 O O . ASN A 1 71 ? -9.212 -0.298 -1.525 1.00 63.38 71 ASN A O 1
ATOM 556 N N . ASN A 1 72 ? -11.280 0.459 -2.016 1.00 55.28 72 ASN A N 1
ATOM 557 C CA . ASN A 1 72 ? -11.666 0.951 -0.686 1.00 55.28 72 ASN A CA 1
ATOM 558 C C . ASN A 1 72 ? -10.976 2.233 -0.168 1.00 55.28 72 ASN A C 1
ATOM 560 O O . ASN A 1 72 ? -11.269 2.630 0.957 1.00 55.28 72 ASN A O 1
ATOM 564 N N . LEU A 1 73 ? -10.173 2.952 -0.962 1.00 57.44 73 LEU A N 1
ATOM 565 C CA . LEU A 1 73 ? -9.851 4.363 -0.676 1.00 57.44 73 LEU A CA 1
ATOM 566 C C . LEU A 1 73 ? -10.941 5.242 -1.323 1.00 57.44 73 LEU A C 1
ATOM 568 O O . LEU A 1 73 ? -10.828 5.597 -2.494 1.00 57.44 73 LEU A O 1
ATOM 572 N N . LYS A 1 74 ? -12.046 5.501 -0.615 1.00 53.03 74 LYS A N 1
ATOM 573 C CA . LYS A 1 74 ? -13.113 6.413 -1.071 1.00 53.03 74 LYS A CA 1
ATOM 574 C C . LYS A 1 74 ? -12.957 7.797 -0.467 1.00 53.03 74 LYS A C 1
ATOM 576 O O . LYS A 1 74 ? -12.527 7.863 0.701 1.00 53.03 74 LYS A O 1
#

Radius of gyration: 12.03 Å; chains: 1; bounding box: 30×20×32 Å

pLDDT: mean 82.59, std 12.08, range [36.47, 92.69]